Protein AF-A0A314XXE8-F1 (afdb_monomer_lite)

Radius of gyration: 17.15 Å; chains: 1; bounding box: 41×48×30 Å

Sequence (71 aa):
MQSADQVGQVKCGSCAVLPMYPYGASSVRCSSCQFVTEIGEHNKRPPWSVQQGHPPPPANAVHETAYVRRA

Structure (mmCIF, N/CA/C/O backbone):
data_AF-A0A314XXE8-F1
#
_entry.id   AF-A0A314XXE8-F1
#
loop_
_atom_site.group_PDB
_atom_site.id
_atom_site.type_symbol
_atom_site.label_atom_id
_atom_site.label_alt_id
_atom_site.label_comp_id
_atom_site.label_asym_id
_atom_site.label_entity_id
_atom_site.label_seq_id
_atom_site.pdbx_PDB_ins_code
_atom_site.Cartn_x
_atom_site.Cartn_y
_atom_site.Cartn_z
_atom_site.occupancy
_atom_site.B_iso_or_equiv
_atom_site.auth_seq_id
_atom_site.auth_comp_id
_atom_site.auth_asym_id
_atom_site.auth_atom_id
_atom_site.pdbx_PDB_model_num
ATOM 1 N N . MET A 1 1 ? 5.183 -22.254 -10.313 1.00 43.69 1 MET A N 1
ATOM 2 C CA . MET A 1 1 ? 5.861 -21.602 -9.172 1.00 43.69 1 MET A CA 1
ATOM 3 C C . MET A 1 1 ? 5.500 -20.129 -9.276 1.00 43.69 1 MET A C 1
ATOM 5 O O . MET A 1 1 ? 5.855 -19.533 -10.281 1.00 43.69 1 MET A O 1
ATOM 9 N N . GLN A 1 2 ? 4.675 -19.581 -8.377 1.00 47.50 2 GLN A N 1
ATOM 10 C CA . GLN A 1 2 ? 4.318 -18.156 -8.440 1.00 47.50 2 GLN A CA 1
ATOM 11 C C . GLN A 1 2 ? 5.588 -17.355 -8.138 1.00 47.50 2 GLN A C 1
ATOM 13 O O . GLN A 1 2 ? 6.183 -17.531 -7.077 1.00 47.50 2 GLN A O 1
ATOM 18 N N . SER A 1 3 ? 6.064 -16.587 -9.115 1.00 53.81 3 SER A N 1
ATOM 19 C CA . SER A 1 3 ? 7.285 -15.795 -9.007 1.00 53.81 3 SER A CA 1
ATOM 20 C C . SER A 1 3 ? 7.136 -14.792 -7.863 1.00 53.81 3 SER A C 1
ATOM 22 O O . SER A 1 3 ? 6.184 -14.012 -7.828 1.00 53.81 3 SER A O 1
ATOM 24 N N . ALA A 1 4 ? 8.081 -14.815 -6.917 1.00 57.41 4 ALA A N 1
ATOM 25 C CA . ALA A 1 4 ? 8.138 -13.880 -5.786 1.00 57.41 4 ALA A CA 1
ATOM 26 C C . ALA A 1 4 ? 8.224 -12.406 -6.235 1.00 57.41 4 ALA A C 1
ATOM 28 O O . ALA A 1 4 ? 7.996 -11.492 -5.447 1.00 57.41 4 ALA A O 1
ATOM 29 N N . ASP A 1 5 ? 8.497 -12.185 -7.521 1.00 59.94 5 ASP A N 1
ATOM 30 C CA . ASP A 1 5 ? 8.443 -10.901 -8.206 1.00 59.94 5 ASP A CA 1
ATOM 31 C C . ASP A 1 5 ? 7.039 -10.286 -8.256 1.00 59.94 5 ASP A C 1
ATOM 33 O O . ASP A 1 5 ? 6.916 -9.086 -8.444 1.00 59.94 5 ASP A O 1
ATOM 37 N N . GLN A 1 6 ? 5.965 -11.058 -8.077 1.00 74.88 6 GLN A N 1
ATOM 38 C CA . GLN A 1 6 ? 4.585 -10.551 -8.127 1.00 74.88 6 GLN A CA 1
ATOM 39 C C . GLN A 1 6 ? 4.033 -10.215 -6.731 1.00 74.88 6 GLN A C 1
ATOM 41 O O . GLN A 1 6 ? 2.845 -10.394 -6.459 1.00 74.88 6 GLN A O 1
ATOM 46 N N . VAL A 1 7 ? 4.888 -9.746 -5.821 1.00 81.06 7 VAL A N 1
ATOM 47 C CA . VAL A 1 7 ? 4.502 -9.343 -4.461 1.00 81.06 7 VAL A CA 1
ATOM 48 C C . VAL A 1 7 ? 4.824 -7.863 -4.257 1.00 81.06 7 VAL A C 1
ATOM 50 O O . VAL A 1 7 ? 5.902 -7.392 -4.619 1.00 81.06 7 VAL A O 1
ATOM 53 N N . GLY A 1 8 ? 3.864 -7.117 -3.713 1.00 84.44 8 GLY A N 1
ATOM 54 C CA . GLY A 1 8 ? 3.989 -5.709 -3.344 1.00 84.44 8 GLY A CA 1
ATOM 55 C C . GLY A 1 8 ? 3.984 -5.506 -1.827 1.00 84.44 8 GLY A C 1
ATOM 56 O O . GLY A 1 8 ? 3.643 -6.408 -1.061 1.00 84.44 8 GLY A O 1
ATOM 57 N N . GLN A 1 9 ? 4.342 -4.296 -1.394 1.00 88.44 9 GLN A N 1
ATOM 58 C CA . GLN A 1 9 ? 4.248 -3.852 0.002 1.00 88.44 9 GLN A CA 1
ATOM 59 C C . GLN A 1 9 ? 3.476 -2.545 0.111 1.00 88.44 9 GLN A C 1
ATOM 61 O O . GLN A 1 9 ? 3.598 -1.673 -0.748 1.00 88.44 9 GLN A O 1
ATOM 66 N N . VAL A 1 10 ? 2.736 -2.369 1.202 1.00 89.94 10 VAL A N 1
ATOM 67 C CA . VAL A 1 10 ? 2.067 -1.101 1.532 1.00 89.94 10 VAL A CA 1
ATOM 68 C C . VAL A 1 10 ? 2.228 -0.803 3.014 1.00 89.94 10 VAL A C 1
ATOM 70 O O . VAL A 1 10 ? 2.320 -1.722 3.817 1.00 89.94 10 VAL A O 1
ATOM 73 N N . LYS A 1 11 ? 2.263 0.474 3.398 1.00 92.06 11 LYS A N 1
ATOM 74 C CA . LYS A 1 11 ? 2.306 0.877 4.808 1.00 92.06 11 LYS A CA 1
ATOM 75 C C . LYS A 1 11 ? 0.914 0.771 5.429 1.00 92.06 11 LYS A C 1
ATOM 77 O O . LYS A 1 11 ? -0.049 1.328 4.908 1.00 92.06 11 LYS A O 1
ATOM 82 N N . CYS A 1 12 ? 0.806 0.092 6.565 1.00 93.19 12 CYS A N 1
ATOM 83 C CA . CYS A 1 12 ? -0.416 0.080 7.355 1.00 93.19 12 CYS A CA 1
ATOM 84 C C . CYS A 1 12 ? -0.713 1.490 7.887 1.00 93.19 12 CYS A C 1
ATOM 86 O O . CYS A 1 12 ? 0.150 2.108 8.515 1.00 93.19 12 CYS A O 1
ATOM 88 N N . GLY A 1 13 ? -1.943 1.973 7.683 1.00 91.62 13 GLY A N 1
ATOM 89 C CA . GLY A 1 13 ? -2.382 3.288 8.165 1.00 91.62 13 GLY A CA 1
ATOM 90 C C . GLY A 1 13 ? -2.510 3.394 9.690 1.00 91.62 13 GLY A C 1
ATOM 91 O O . GLY A 1 13 ? -2.556 4.500 10.211 1.00 91.62 13 GLY A O 1
ATOM 92 N N . SER A 1 14 ? -2.536 2.260 10.402 1.00 95.31 14 SER A N 1
ATOM 93 C CA . SER A 1 14 ? -2.708 2.209 11.860 1.00 95.31 14 SER A CA 1
ATOM 94 C C . SER A 1 14 ? -1.400 1.937 12.612 1.00 95.31 14 SER A C 1
ATOM 96 O O . SER A 1 14 ? -1.002 2.736 13.452 1.00 95.31 14 SER A O 1
ATOM 98 N N . CYS A 1 15 ? -0.701 0.838 12.306 1.00 95.94 15 CYS A N 1
ATOM 99 C CA . CYS A 1 15 ? 0.499 0.427 13.052 1.00 95.94 15 CYS A CA 1
ATOM 100 C C . CYS A 1 15 ? 1.817 0.624 12.287 1.00 95.94 15 CYS A C 1
ATOM 102 O O . CYS A 1 15 ? 2.860 0.165 12.741 1.00 95.94 15 CYS A O 1
ATOM 104 N N . ALA A 1 16 ? 1.782 1.265 11.112 1.00 91.69 16 ALA A N 1
ATOM 105 C CA . ALA A 1 16 ? 2.940 1.554 10.257 1.00 91.69 16 ALA A CA 1
ATOM 106 C C . ALA A 1 16 ? 3.753 0.344 9.736 1.00 91.69 16 ALA A C 1
ATOM 108 O O . ALA A 1 16 ? 4.701 0.550 8.978 1.00 91.69 16 ALA A O 1
ATOM 109 N N . VAL A 1 17 ? 3.373 -0.896 10.064 1.00 92.56 17 VAL A N 1
ATOM 110 C CA . VAL A 1 17 ? 3.963 -2.132 9.514 1.00 92.56 17 VAL A CA 1
ATOM 111 C C . VAL A 1 17 ? 3.772 -2.198 7.994 1.00 92.56 17 VAL A C 1
ATOM 113 O O . VAL A 1 17 ? 2.800 -1.656 7.470 1.00 92.56 17 VAL A O 1
ATOM 116 N N . LEU A 1 18 ? 4.685 -2.880 7.292 1.00 90.88 18 LEU A N 1
ATOM 117 C CA . LEU A 1 18 ? 4.629 -3.134 5.847 1.00 90.88 18 LEU A CA 1
ATOM 118 C C . LEU A 1 18 ? 4.151 -4.568 5.541 1.00 90.88 18 LEU A C 1
ATOM 120 O O . LEU A 1 18 ? 4.988 -5.453 5.358 1.00 90.88 18 LEU A O 1
ATOM 124 N N . PRO A 1 19 ? 2.833 -4.849 5.496 1.00 90.88 19 PRO A N 1
ATOM 125 C CA . PRO A 1 19 ? 2.342 -6.126 4.987 1.00 90.88 19 PRO A CA 1
ATOM 126 C C . PRO A 1 19 ? 2.714 -6.343 3.510 1.00 90.88 19 PRO A C 1
ATOM 128 O O . PRO A 1 19 ? 2.660 -5.418 2.695 1.00 90.88 19 PRO A O 1
ATOM 131 N N . MET A 1 20 ? 3.043 -7.595 3.183 1.00 89.94 20 MET A N 1
ATOM 132 C CA . MET A 1 20 ? 3.192 -8.097 1.814 1.00 89.94 20 MET A CA 1
ATOM 133 C C . MET A 1 20 ? 1.824 -8.473 1.237 1.00 89.94 20 MET A C 1
ATOM 135 O O . MET A 1 20 ? 0.978 -9.002 1.961 1.00 89.94 20 MET A O 1
ATOM 139 N N . TYR A 1 21 ? 1.614 -8.251 -0.059 1.00 88.06 21 TYR A N 1
ATOM 140 C CA . TYR A 1 21 ? 0.386 -8.644 -0.750 1.00 88.06 21 TYR A CA 1
ATOM 141 C C . TYR A 1 21 ? 0.648 -9.045 -2.214 1.00 88.06 21 TYR A C 1
ATOM 143 O O . TYR A 1 21 ? 1.620 -8.573 -2.807 1.00 88.06 21 TYR A O 1
ATOM 151 N N . PRO A 1 22 ? -0.196 -9.899 -2.822 1.00 83.69 22 PRO A N 1
ATOM 152 C CA . PRO A 1 22 ? -0.089 -10.234 -4.242 1.00 83.69 22 PRO A CA 1
ATOM 153 C C . PRO A 1 22 ? -0.349 -9.009 -5.120 1.00 83.69 22 PRO A C 1
ATOM 155 O O . PRO A 1 22 ? -1.321 -8.284 -4.904 1.00 83.69 22 PRO A O 1
ATOM 158 N N . TYR A 1 23 ? 0.484 -8.790 -6.133 1.00 83.00 23 TYR A N 1
ATOM 159 C CA . TYR A 1 23 ? 0.306 -7.671 -7.054 1.00 83.00 23 TYR A CA 1
ATOM 160 C C . TYR A 1 23 ? -1.096 -7.684 -7.686 1.00 83.00 23 TYR A C 1
ATOM 162 O O . TYR A 1 23 ? -1.582 -8.726 -8.121 1.00 83.00 23 TYR A O 1
ATOM 170 N N . GLY A 1 24 ? -1.752 -6.521 -7.718 1.00 80.88 24 GLY A N 1
ATOM 171 C CA . GLY A 1 24 ? -3.129 -6.379 -8.205 1.00 80.88 24 GLY A CA 1
ATOM 172 C C . GLY A 1 24 ? -4.226 -6.477 -7.137 1.00 80.88 24 GLY A C 1
ATOM 173 O O . GLY A 1 24 ? -5.392 -6.279 -7.469 1.00 80.88 24 GLY A O 1
ATOM 174 N N . ALA A 1 25 ? -3.898 -6.727 -5.864 1.00 88.12 25 ALA A N 1
ATOM 175 C CA . ALA A 1 25 ? -4.888 -6.619 -4.790 1.00 88.12 25 ALA A CA 1
ATO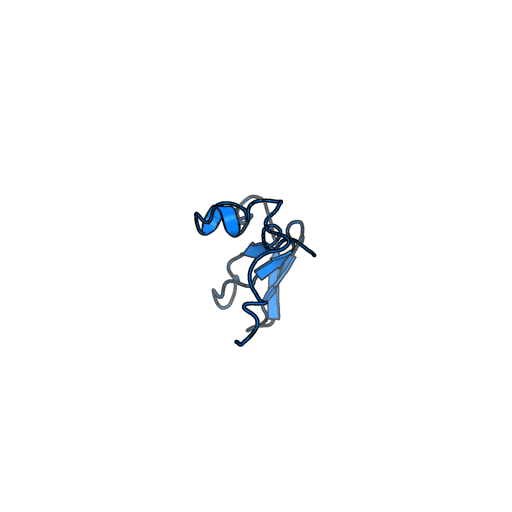M 176 C C . ALA A 1 25 ? -5.384 -5.170 -4.626 1.00 88.12 25 ALA A C 1
ATOM 178 O O . ALA A 1 25 ? -4.585 -4.235 -4.614 1.00 88.12 25 ALA A O 1
ATOM 179 N N . SER A 1 26 ? -6.696 -4.992 -4.455 1.00 91.50 26 SER A N 1
ATOM 180 C CA . SER A 1 26 ? -7.317 -3.677 -4.221 1.00 91.50 26 SER A CA 1
ATOM 181 C C . SER A 1 26 ? -7.155 -3.194 -2.779 1.00 91.50 26 SER A C 1
ATOM 183 O O . SER A 1 26 ? -7.160 -1.997 -2.524 1.00 91.50 26 SER A O 1
ATOM 185 N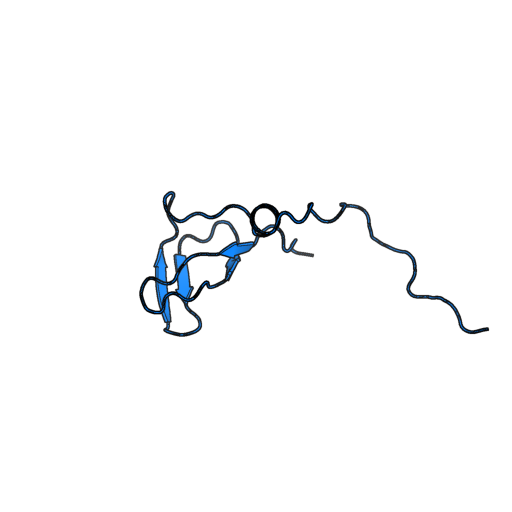 N . SER A 1 27 ? -6.982 -4.116 -1.831 1.00 93.19 27 SER A N 1
ATOM 186 C CA . SER A 1 27 ? -6.764 -3.811 -0.419 1.00 93.19 27 SER A CA 1
ATOM 187 C C . SER A 1 27 ? -5.971 -4.921 0.265 1.00 93.19 27 SER A C 1
ATOM 189 O O . SER A 1 27 ? -5.870 -6.048 -0.229 1.00 93.19 27 SER A O 1
ATOM 191 N N . VAL A 1 28 ? -5.388 -4.607 1.420 1.00 93.12 28 VAL A N 1
ATOM 192 C CA . VAL A 1 28 ? -4.707 -5.587 2.269 1.00 93.12 28 VAL A CA 1
ATOM 193 C C . VAL A 1 28 ? -5.118 -5.402 3.721 1.00 93.12 28 VAL A C 1
ATOM 195 O O . VAL A 1 28 ? -5.184 -4.286 4.238 1.00 93.12 28 VAL A O 1
ATOM 198 N N . ARG A 1 29 ? -5.363 -6.518 4.408 1.00 95.38 29 ARG A N 1
ATOM 199 C CA . ARG A 1 29 ? -5.546 -6.536 5.858 1.00 95.38 29 ARG A CA 1
ATOM 200 C C . ARG A 1 29 ? -4.189 -6.701 6.530 1.00 95.38 29 ARG A C 1
ATOM 202 O O . ARG A 1 29 ? -3.478 -7.669 6.271 1.00 95.38 29 ARG A O 1
ATOM 209 N N . CYS A 1 30 ? -3.836 -5.778 7.417 1.00 95.38 30 CYS A N 1
ATOM 210 C CA . CYS A 1 30 ? -2.613 -5.886 8.199 1.00 95.38 30 CYS A CA 1
ATOM 211 C C . CYS A 1 30 ? -2.675 -7.111 9.123 1.00 95.38 30 CYS A C 1
ATOM 213 O O . CYS A 1 30 ? -3.593 -7.233 9.932 1.00 95.38 30 CYS A O 1
ATOM 215 N N . SER A 1 31 ? -1.679 -7.992 9.049 1.00 93.25 31 SER A N 1
ATOM 216 C CA . SER A 1 31 ? -1.595 -9.179 9.908 1.00 93.25 31 SER A CA 1
ATOM 217 C C . SER A 1 31 ? -1.360 -8.846 11.386 1.00 93.25 31 SER A C 1
ATOM 219 O O . SER A 1 31 ? -1.731 -9.638 12.245 1.00 93.25 31 SER A O 1
ATOM 221 N N . SER A 1 32 ? -0.786 -7.678 11.699 1.00 95.25 32 SER A N 1
ATOM 222 C CA . SER A 1 32 ? -0.503 -7.271 13.082 1.00 95.25 32 SER A CA 1
ATOM 223 C C . SER A 1 32 ? -1.691 -6.624 13.791 1.00 95.25 32 SER A C 1
ATOM 225 O O . SER A 1 32 ? -1.916 -6.898 14.963 1.00 95.25 32 SER A O 1
ATOM 227 N N . CYS A 1 33 ? -2.433 -5.741 13.115 1.00 96.56 33 CYS A N 1
ATOM 228 C CA . CYS A 1 33 ? -3.488 -4.934 13.750 1.00 96.56 33 CYS A CA 1
ATOM 229 C C . CYS A 1 33 ? -4.863 -5.066 13.086 1.00 96.56 33 CYS A C 1
ATOM 231 O O . CYS A 1 33 ? -5.805 -4.402 13.502 1.00 96.56 33 CYS A O 1
ATOM 233 N N . GLN A 1 34 ? -4.986 -5.894 12.045 1.00 96.25 34 GLN A N 1
ATOM 234 C CA . GLN A 1 34 ? -6.225 -6.157 11.300 1.00 96.25 34 GLN A CA 1
ATOM 235 C C . GLN A 1 34 ? -6.831 -4.942 10.572 1.00 96.25 34 GLN A C 1
ATOM 237 O O . GLN A 1 34 ? -7.859 -5.084 9.912 1.00 96.25 34 GLN A O 1
ATOM 242 N N . PHE A 1 35 ? -6.174 -3.777 10.603 1.00 96.75 35 PHE A N 1
ATOM 243 C CA . PHE A 1 35 ? -6.552 -2.607 9.812 1.00 96.75 35 PHE A CA 1
ATOM 244 C C . PHE A 1 35 ? -6.470 -2.909 8.309 1.00 96.75 35 PHE A C 1
ATOM 246 O O . PHE A 1 35 ? -5.488 -3.499 7.847 1.00 96.75 35 PHE A O 1
ATOM 253 N N . VAL A 1 36 ? -7.489 -2.496 7.553 1.00 95.75 36 VAL A N 1
ATOM 254 C CA . VAL A 1 36 ? -7.548 -2.656 6.095 1.00 95.75 36 VAL A CA 1
ATOM 255 C C . VAL A 1 36 ? -7.029 -1.384 5.436 1.00 95.75 36 VAL A C 1
ATOM 257 O O . VAL A 1 36 ? -7.562 -0.301 5.661 1.00 95.75 36 VAL A O 1
ATOM 260 N N . THR A 1 37 ? -5.977 -1.523 4.634 1.00 94.06 37 THR A N 1
ATOM 261 C CA . THR A 1 37 ? -5.430 -0.439 3.817 1.00 94.06 37 THR A CA 1
ATOM 262 C C . THR A 1 37 ? -5.831 -0.662 2.363 1.00 94.06 37 THR A C 1
ATOM 264 O O . THR A 1 37 ? -5.514 -1.706 1.793 1.00 94.06 37 THR A O 1
ATOM 267 N N . GLU A 1 38 ? -6.474 0.334 1.757 1.00 93.69 38 GLU A N 1
ATOM 268 C CA . GLU A 1 38 ? -6.755 0.362 0.318 1.00 93.69 38 GLU A CA 1
ATOM 269 C C . GLU A 1 38 ? -5.468 0.605 -0.482 1.00 93.69 38 GLU A C 1
ATOM 271 O O . GLU A 1 38 ? -4.634 1.437 -0.108 1.00 93.69 38 GLU A O 1
ATOM 276 N N . ILE A 1 39 ? -5.304 -0.116 -1.589 1.00 90.25 39 ILE A N 1
ATOM 277 C CA . ILE A 1 39 ? -4.186 0.035 -2.520 1.00 90.25 39 ILE A CA 1
ATOM 278 C C . ILE A 1 39 ? -4.641 0.925 -3.677 1.00 90.25 39 ILE A C 1
ATOM 280 O O . ILE A 1 39 ? -5.483 0.544 -4.485 1.00 90.25 39 ILE A O 1
ATOM 284 N N . GLY A 1 40 ? -4.069 2.121 -3.763 1.00 86.31 40 GLY A N 1
ATOM 285 C CA . GLY A 1 40 ? -4.344 3.098 -4.810 1.00 86.31 40 GLY A CA 1
ATOM 286 C C . GLY A 1 40 ? -3.071 3.566 -5.504 1.00 86.31 40 GLY A C 1
ATOM 287 O O . GLY A 1 40 ? -1.953 3.203 -5.142 1.00 86.31 40 GLY A O 1
ATOM 288 N N . GLU A 1 41 ? -3.212 4.439 -6.498 1.00 82.75 41 GLU A N 1
ATOM 289 C CA . GLU A 1 41 ? -2.066 4.906 -7.291 1.00 82.75 41 GLU A CA 1
ATOM 290 C C . GLU A 1 41 ? -0.978 5.624 -6.489 1.00 82.75 41 GLU A C 1
ATOM 292 O O . GLU A 1 41 ? 0.180 5.630 -6.892 1.00 82.75 41 GLU A O 1
ATOM 297 N N . HIS A 1 42 ? -1.347 6.198 -5.348 1.00 80.44 42 HIS A N 1
ATOM 298 C CA . HIS A 1 42 ? -0.451 6.935 -4.464 1.00 80.44 42 HIS A CA 1
ATOM 299 C C . HIS A 1 42 ? 0.366 6.030 -3.529 1.00 80.44 42 HIS A C 1
ATOM 301 O O . HIS A 1 42 ? 1.352 6.482 -2.952 1.00 80.44 42 HIS A O 1
ATOM 307 N N . ASN A 1 43 ? -0.036 4.769 -3.341 1.00 77.56 43 ASN A N 1
ATOM 308 C CA . ASN A 1 43 ? 0.654 3.824 -2.460 1.00 77.56 43 ASN A CA 1
ATOM 309 C C . ASN A 1 43 ? 1.001 2.489 -3.143 1.00 77.56 43 ASN A C 1
ATOM 311 O O . ASN A 1 43 ? 1.582 1.615 -2.493 1.00 77.56 43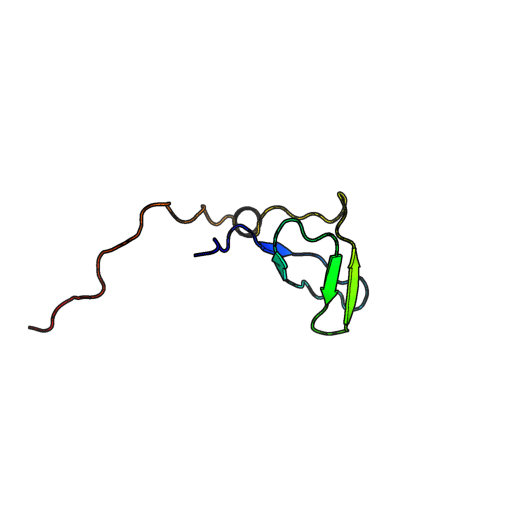 ASN A O 1
ATOM 315 N N . LYS A 1 44 ? 0.721 2.355 -4.452 1.00 74.06 44 LYS A N 1
ATOM 316 C CA . LYS A 1 44 ? 1.244 1.272 -5.290 1.00 74.06 44 LYS A CA 1
ATOM 317 C C . LYS A 1 44 ? 2.769 1.372 -5.311 1.00 74.06 44 LYS A C 1
ATOM 319 O O . LYS A 1 44 ? 3.354 2.316 -5.839 1.00 74.06 44 LYS A O 1
ATOM 324 N N . ARG A 1 45 ? 3.432 0.407 -4.683 1.00 71.94 45 ARG A N 1
ATOM 325 C CA . ARG A 1 45 ? 4.888 0.267 -4.755 1.00 71.94 45 ARG A CA 1
ATOM 326 C C . ARG A 1 45 ? 5.254 -0.630 -5.923 1.00 71.94 45 ARG A C 1
ATOM 328 O O . ARG A 1 45 ? 4.516 -1.587 -6.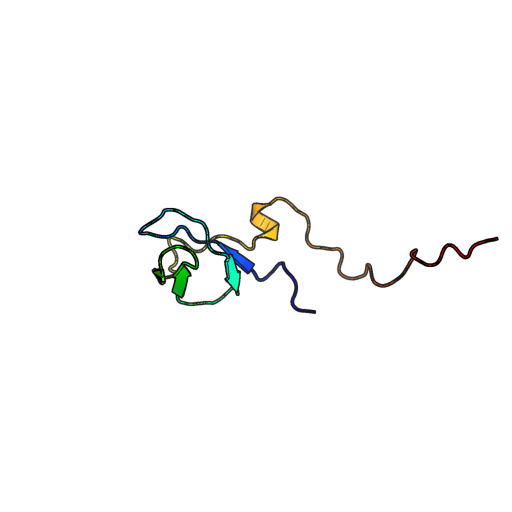137 1.00 71.94 45 ARG A O 1
ATOM 335 N N . PRO A 1 46 ? 6.374 -0.379 -6.628 1.00 75.44 46 PRO A N 1
ATOM 336 C CA . PRO A 1 46 ? 6.909 -1.295 -7.633 1.00 75.44 46 PRO A CA 1
ATOM 337 C C . PRO A 1 46 ? 7.030 -2.730 -7.093 1.00 75.44 46 PRO A C 1
ATOM 339 O O . PRO A 1 46 ? 7.077 -2.906 -5.872 1.00 75.44 46 PRO A O 1
ATOM 342 N N . PRO A 1 47 ? 7.103 -3.745 -7.972 1.00 73.44 47 PRO A N 1
ATOM 343 C CA . PRO A 1 47 ? 7.382 -5.122 -7.577 1.00 73.44 47 PRO A CA 1
ATOM 344 C C . PRO A 1 47 ? 8.534 -5.204 -6.576 1.00 73.44 47 PRO A C 1
ATOM 346 O O . PRO A 1 47 ? 9.508 -4.455 -6.694 1.00 73.44 47 PRO A O 1
ATOM 349 N N . TRP A 1 48 ? 8.442 -6.109 -5.602 1.00 74.75 48 TRP A N 1
ATOM 350 C CA . TRP A 1 48 ? 9.456 -6.240 -4.553 1.00 74.75 48 TRP A CA 1
ATOM 351 C C . TRP A 1 48 ? 10.877 -6.405 -5.116 1.00 74.75 48 TRP A C 1
ATOM 353 O O . TRP A 1 48 ? 11.805 -5.786 -4.600 1.00 74.75 48 TRP A O 1
ATOM 363 N N . SER A 1 49 ? 11.047 -7.124 -6.231 1.00 70.25 49 SER A N 1
ATOM 364 C CA . SER A 1 49 ? 12.338 -7.256 -6.925 1.00 70.25 49 SER A CA 1
ATOM 365 C C . SER A 1 49 ? 12.911 -5.914 -7.393 1.00 70.25 49 SER A C 1
ATOM 367 O O . SER A 1 49 ? 14.084 -5.626 -7.153 1.00 70.25 49 SER A O 1
ATOM 369 N N . VAL A 1 50 ? 12.068 -5.038 -7.948 1.00 76.00 50 VAL A N 1
ATOM 370 C CA . VAL A 1 50 ? 12.452 -3.671 -8.341 1.00 76.00 50 VAL A CA 1
ATOM 371 C C . VAL A 1 50 ? 12.834 -2.833 -7.118 1.00 76.00 50 VAL A C 1
ATOM 373 O O . VAL A 1 50 ? 13.792 -2.067 -7.177 1.00 76.00 50 VAL A O 1
ATOM 376 N N . GLN A 1 51 ? 12.126 -2.981 -5.993 1.00 75.12 51 GLN A N 1
ATOM 377 C CA . GLN A 1 51 ? 12.44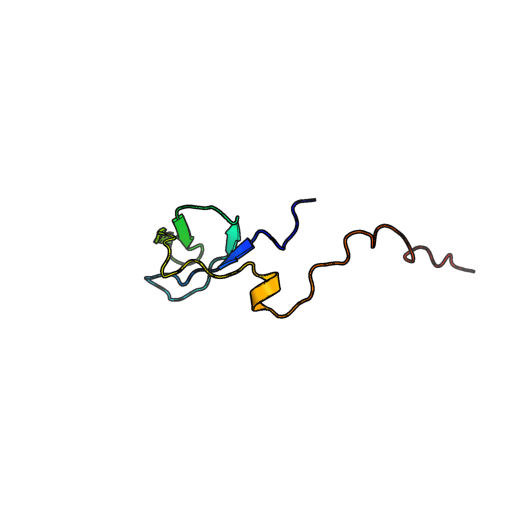1 -2.234 -4.769 1.00 75.12 51 GLN A CA 1
ATOM 378 C C . GLN A 1 51 ? 13.735 -2.683 -4.091 1.00 75.12 51 GLN A C 1
ATOM 380 O O . GLN A 1 51 ? 14.435 -1.850 -3.520 1.00 75.12 51 GLN A O 1
ATOM 385 N N . GLN A 1 52 ? 14.050 -3.978 -4.128 1.00 71.00 52 GLN A N 1
ATOM 386 C CA . GLN A 1 52 ? 15.270 -4.511 -3.522 1.00 71.00 52 GLN A CA 1
ATOM 387 C C . GLN A 1 52 ? 16.522 -4.279 -4.375 1.00 71.00 52 GLN A C 1
ATOM 389 O O . GLN A 1 52 ? 17.618 -4.608 -3.928 1.00 71.00 52 GLN A O 1
ATOM 394 N N . GLY A 1 53 ? 16.377 -3.769 -5.604 1.00 65.75 53 GLY A N 1
ATOM 395 C CA . GLY A 1 53 ? 17.482 -3.724 -6.564 1.00 65.75 53 GLY A CA 1
ATOM 396 C C . GLY A 1 53 ? 18.012 -5.118 -6.917 1.00 65.75 53 GLY A C 1
ATOM 397 O O . GLY A 1 53 ? 19.112 -5.239 -7.452 1.00 65.75 53 GLY A O 1
ATOM 398 N N . HIS A 1 54 ? 17.248 -6.171 -6.606 1.00 59.72 54 HIS A N 1
ATOM 399 C CA . HIS A 1 54 ? 17.591 -7.532 -6.976 1.00 59.72 54 HIS A CA 1
ATOM 400 C C . HIS A 1 54 ? 17.204 -7.729 -8.445 1.00 59.72 54 HIS A C 1
ATOM 402 O O . HIS A 1 54 ? 16.039 -7.514 -8.795 1.00 59.72 54 HIS A O 1
ATOM 408 N N . PRO A 1 55 ? 18.143 -8.133 -9.319 1.00 53.59 55 PRO A N 1
ATOM 409 C CA . PRO A 1 55 ? 17.785 -8.508 -10.676 1.00 53.59 55 PRO A CA 1
ATOM 410 C C . PRO A 1 55 ? 16.763 -9.656 -10.617 1.00 53.59 55 PRO A C 1
ATOM 412 O O . PRO A 1 55 ? 16.877 -10.514 -9.733 1.00 53.59 55 PRO A O 1
ATOM 415 N N . PRO A 1 56 ? 15.759 -9.679 -11.517 1.00 55.28 56 PRO A N 1
ATOM 416 C CA . PRO A 1 56 ? 14.808 -10.782 -11.576 1.00 55.28 56 PRO A CA 1
ATOM 417 C C . PRO A 1 56 ? 15.589 -12.099 -11.684 1.00 55.28 56 PRO A C 1
ATOM 419 O O . PRO 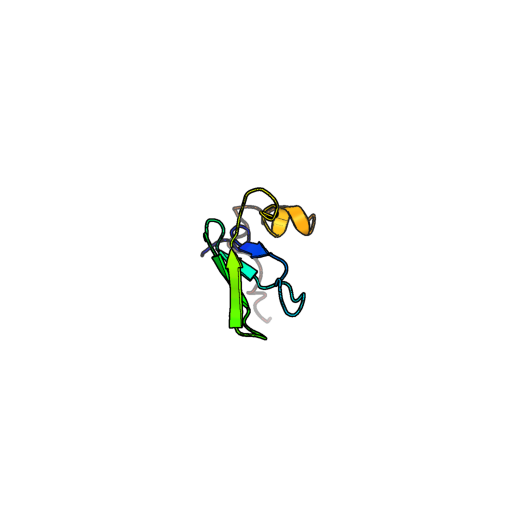A 1 56 ? 16.622 -12.129 -12.366 1.00 55.28 56 PRO A O 1
ATOM 422 N N . PRO A 1 57 ? 15.150 -13.177 -11.008 1.00 56.75 57 PRO A N 1
ATOM 423 C CA . PRO A 1 57 ? 15.834 -14.456 -11.104 1.00 56.75 57 PRO A CA 1
ATOM 424 C C . PRO A 1 57 ? 15.964 -14.824 -12.590 1.00 56.75 57 PRO A C 1
ATOM 426 O O . PRO A 1 57 ? 14.977 -14.710 -13.325 1.00 56.75 57 PRO A O 1
ATOM 429 N N . PRO A 1 58 ? 17.161 -15.214 -13.073 1.00 57.72 58 PRO A N 1
ATOM 430 C CA . PRO A 1 58 ? 17.321 -15.593 -14.466 1.00 57.72 58 PRO A CA 1
ATOM 431 C C . PRO A 1 58 ? 16.334 -16.720 -14.755 1.00 57.72 58 PRO A C 1
ATOM 433 O O . PRO A 1 58 ? 16.311 -17.729 -14.050 1.00 57.72 58 PRO A O 1
ATOM 436 N N . ALA A 1 59 ? 15.505 -16.536 -15.783 1.00 60.25 59 ALA A N 1
ATOM 437 C CA . ALA A 1 59 ? 14.348 -17.381 -16.079 1.00 60.25 59 ALA A CA 1
ATOM 438 C C . ALA A 1 59 ? 14.676 -18.864 -16.371 1.00 60.25 59 ALA A C 1
ATOM 440 O O . ALA A 1 59 ? 13.763 -19.632 -16.640 1.00 60.25 59 ALA A O 1
ATOM 441 N N . ASN A 1 60 ? 15.945 -19.286 -16.291 1.00 55.78 60 ASN A N 1
ATOM 442 C CA . ASN A 1 60 ? 16.419 -20.620 -16.658 1.00 55.78 60 ASN A CA 1
ATOM 443 C C . ASN A 1 60 ? 17.496 -21.197 -15.707 1.00 55.78 60 ASN A C 1
ATOM 445 O O . ASN A 1 60 ? 18.378 -21.911 -16.166 1.00 55.78 60 ASN A O 1
ATOM 449 N N . ALA A 1 61 ? 17.461 -20.937 -14.395 1.00 54.78 61 ALA A N 1
ATOM 450 C CA . ALA A 1 61 ? 18.290 -21.687 -13.432 1.00 54.78 61 ALA A CA 1
ATOM 451 C C . ALA A 1 61 ? 17.529 -22.901 -12.863 1.00 54.78 61 ALA A C 1
ATOM 453 O O . ALA A 1 61 ? 17.412 -23.089 -11.653 1.00 54.78 61 ALA A O 1
ATOM 454 N N . VAL A 1 62 ? 16.953 -23.708 -13.754 1.00 61.09 62 VAL A N 1
ATOM 455 C CA . VAL A 1 62 ? 16.471 -25.048 -13.419 1.00 61.09 62 VAL A CA 1
ATOM 456 C C . VAL A 1 62 ? 17.585 -26.044 -13.743 1.00 61.09 62 VAL A C 1
ATOM 458 O O . VAL A 1 62 ? 17.884 -26.277 -14.904 1.00 61.09 62 VAL A O 1
ATOM 461 N N . HIS A 1 63 ? 18.131 -26.647 -12.682 1.00 51.97 63 HIS A N 1
ATOM 462 C CA . HIS A 1 63 ? 19.059 -27.788 -12.653 1.00 51.97 63 HIS A CA 1
ATOM 463 C C . HIS A 1 63 ? 20.562 -27.485 -12.802 1.00 51.97 63 HIS A C 1
ATOM 465 O O . HIS A 1 63 ? 21.012 -27.098 -13.864 1.00 51.97 63 HIS A O 1
ATOM 471 N N . GLU A 1 64 ? 21.301 -27.744 -11.711 1.00 51.09 64 GLU A N 1
ATOM 472 C CA . GLU A 1 64 ? 22.735 -28.105 -11.571 1.00 51.09 64 GLU A CA 1
ATOM 473 C C . GLU A 1 64 ? 23.268 -27.378 -10.327 1.00 51.09 64 GLU A C 1
ATOM 475 O O . GLU A 1 64 ? 23.543 -26.189 -10.360 1.00 51.09 64 GLU A O 1
ATOM 480 N N . THR A 1 65 ? 23.336 -27.970 -9.128 1.00 48.44 65 THR A N 1
ATOM 481 C CA . THR A 1 65 ? 24.497 -28.794 -8.726 1.00 48.44 65 THR A CA 1
ATOM 482 C C . THR A 1 65 ? 24.300 -29.488 -7.355 1.00 48.44 65 THR A C 1
ATOM 484 O O . THR A 1 65 ? 25.253 -29.723 -6.621 1.00 48.44 65 THR A O 1
ATOM 487 N N . ALA A 1 66 ? 23.081 -29.877 -6.966 1.00 55.19 66 ALA A N 1
ATOM 488 C CA . ALA A 1 66 ? 22.854 -30.545 -5.669 1.00 55.19 66 ALA A CA 1
ATOM 489 C C . ALA A 1 66 ? 22.975 -32.087 -5.699 1.00 55.19 66 ALA A C 1
ATOM 491 O O . ALA A 1 66 ? 22.341 -32.779 -4.905 1.00 55.19 66 ALA A O 1
ATOM 492 N N . TYR A 1 67 ? 23.802 -32.645 -6.588 1.00 57.72 67 TYR A N 1
ATOM 493 C CA . TYR A 1 67 ? 24.240 -34.038 -6.475 1.00 57.72 67 TYR A CA 1
ATOM 494 C C . TYR A 1 67 ? 25.735 -34.164 -6.757 1.00 57.72 67 TYR A C 1
ATOM 496 O O . TYR A 1 67 ? 26.168 -34.902 -7.640 1.00 57.72 67 TYR A O 1
ATOM 504 N N . VAL A 1 68 ? 26.542 -33.451 -5.964 1.00 62.09 68 VAL A N 1
ATOM 505 C CA . VAL A 1 68 ? 27.908 -33.904 -5.682 1.00 62.09 68 VAL A CA 1
ATOM 506 C C . VAL A 1 68 ? 27.762 -35.264 -4.998 1.00 62.09 68 VAL A C 1
ATOM 508 O O . VAL A 1 68 ? 27.540 -35.360 -3.789 1.00 62.09 68 VAL A O 1
ATOM 511 N N . ARG A 1 69 ? 27.758 -36.332 -5.806 1.00 57.53 69 ARG A N 1
ATOM 512 C CA . ARG A 1 69 ? 27.815 -37.705 -5.317 1.00 57.53 69 ARG A CA 1
ATOM 513 C C . ARG A 1 69 ? 29.097 -37.849 -4.526 1.00 57.53 69 ARG A C 1
ATOM 515 O O . ARG A 1 69 ? 30.183 -37.621 -5.043 1.00 57.53 69 ARG A O 1
ATOM 522 N N . ARG A 1 70 ? 28.913 -38.253 -3.276 1.00 51.16 70 ARG A N 1
ATOM 523 C CA . ARG A 1 70 ? 29.923 -38.858 -2.422 1.00 51.16 70 ARG A CA 1
ATOM 524 C C . ARG A 1 70 ? 30.754 -39.864 -3.234 1.00 51.16 70 ARG A C 1
ATOM 526 O O . ARG A 1 70 ? 30.177 -40.801 -3.787 1.00 51.16 70 ARG A O 1
ATOM 533 N N . ALA A 1 71 ? 32.062 -39.638 -3.289 1.00 46.44 71 ALA A N 1
ATOM 534 C CA . ALA A 1 71 ? 33.071 -40.675 -3.465 1.00 46.44 71 ALA A CA 1
ATOM 535 C C . ALA A 1 71 ? 33.806 -40.796 -2.129 1.00 46.44 71 ALA A C 1
ATOM 537 O O . ALA A 1 71 ? 34.088 -39.728 -1.537 1.00 46.44 71 ALA A O 1
#

Organism: NCBI:txid2094558

pLDDT: mean 76.07, std 16.63, range [43.69, 96.75]

InterPro domains:
  IPR005735 Zinc finger, LSD1-type [PF06943] (12-36)
  IPR040319 LSD1-like [PTHR31747] (2-57)

Foldseek 3Di:
DPFLQQKWWFQQPPPRDTDIDGHPDQWDQDPPPRGIDGDDPVGTDHGPCVVVVNDRDDPPPDDDDPCPDDD

Secondary structure (DSSP, 8-state):
---GGGEEE---TTT----EEETT-SEEE-TTT--EEE--TTT----HHHHHTPPPPPTT--S-SS-----